Protein AF-A0A0M4CIV5-F1 (afdb_monomer)

Organism: NCBI:txid931089

Mean predicted aligned error: 2.68 Å

Foldseek 3Di:
DVVVLVVLCCVQVVLLLVLLQCLLVLLLVVVVVPPVSLVVNLVSLVSNVPSLVSSVVNLVVLVVVCVVPVVPCVPLVLSVVLSVLVVVLSCLSVVPQNVLSLLSCLCSVNDDPVSNVPDHRDDPDSVVSSVSSNVSSVVSVVSVVSSVVSVPD

pLDDT: mean 97.0, std 2.05, range [85.75, 98.69]

Sequence (153 aa):
MIALHVIAAILFLGPATVANSQFHVRAYDAHNGNTQAAGSAKTLFKISQSYGMLSLIVPLLGIAIMLLDWSFYKSEGQFHAAIALSVITWALLLFVIFPRQKKMMGALGLLESDEQAAKSYEIANWDKAKSQLSMFGGIWSLLWVIIAILMFI

Radius of gyration: 17.43 Å; Cα contacts (8 Å, |Δi|>4): 159; chains: 1; bounding box: 43×23×52 Å

Nearest PDB structures (foldseek):
  7n9z-assembly1_H  TM=6.557E-01  e=2.507E+00  Escherichia coli
  8w6f-assembly1_A  TM=4.477E-01  e=4.086E+00  artificial sequences
  8w6e-assembly1_A  TM=4.332E-01  e=5.217E+00  artificial sequences

Secondary structure (DSSP, 8-state):
-HHHHHHHIIIIIHHHHHHHHHHHHHHHHHHTT-HHHHHHHHHHHHHHHHHHHHTTHHHHHHHHHHHHTHHHHTT-HHHHHHHHHHHHHHHHIIIIIHHHHHHHHHHTT-S-HHHHHTS----S-HHHHHHHHHHHHHHHHHHHHHHHHHHH-

Solvent-accessible surface area (backbone atoms only — not comparable to full-atom values): 7955 Å² total; per-residue (Å²): 108,69,67,58,28,53,51,39,40,58,68,16,43,51,55,19,50,54,17,43,67,46,26,39,57,26,45,51,43,25,73,74,67,35,68,72,28,40,59,50,21,49,52,24,48,52,41,24,53,53,26,47,58,54,32,53,54,25,54,53,42,50,50,50,55,40,65,75,42,40,89,68,43,74,78,41,61,48,54,55,50,30,47,54,51,45,52,52,46,48,48,45,40,62,73,51,47,48,56,51,53,51,41,53,34,33,50,70,69,64,46,57,72,69,70,41,68,73,48,91,41,83,74,94,51,62,70,58,54,32,50,50,43,49,52,52,34,48,51,47,51,50,50,52,51,52,33,50,44,47,74,75,111

Structure (mmCIF, N/CA/C/O backbone):
data_AF-A0A0M4CIV5-F1
#
_entry.id   AF-A0A0M4CIV5-F1
#
loop_
_atom_site.group_PDB
_atom_site.id
_atom_site.type_symbol
_atom_site.label_atom_id
_atom_site.label_alt_id
_atom_site.label_comp_id
_atom_site.label_asym_id
_atom_site.label_entity_id
_atom_site.label_seq_id
_atom_site.pdbx_PDB_ins_code
_atom_site.Cartn_x
_atom_site.Cartn_y
_atom_site.Cartn_z
_atom_site.occupancy
_atom_site.B_iso_or_equiv
_atom_site.auth_seq_id
_atom_site.auth_comp_id
_atom_site.auth_asym_id
_atom_site.auth_atom_id
_atom_site.pdbx_PDB_model_num
ATOM 1 N N . MET A 1 1 ? 4.363 6.896 -22.773 1.00 85.75 1 MET A N 1
ATOM 2 C CA . MET A 1 1 ? 4.242 5.733 -21.863 1.00 85.75 1 MET A CA 1
ATOM 3 C C . MET A 1 1 ? 5.065 5.893 -20.589 1.00 85.75 1 MET A C 1
ATOM 5 O O . MET A 1 1 ? 4.472 5.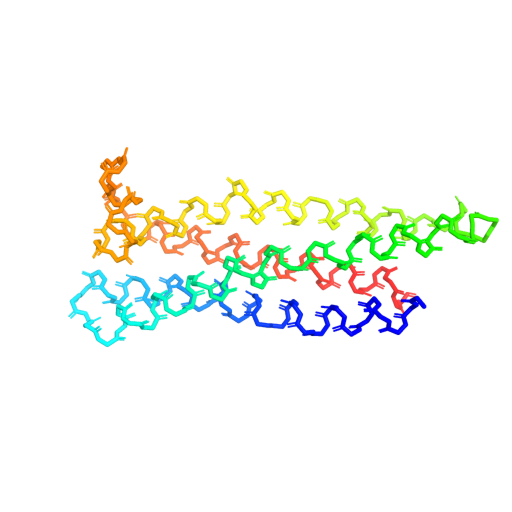811 -19.524 1.00 85.75 1 MET A O 1
ATOM 9 N N . ILE A 1 2 ? 6.365 6.214 -20.661 1.00 93.38 2 ILE A N 1
ATOM 10 C CA . ILE A 1 2 ? 7.217 6.424 -19.466 1.00 93.38 2 ILE A CA 1
ATOM 11 C C . ILE A 1 2 ? 6.662 7.506 -18.525 1.00 93.38 2 ILE A C 1
ATOM 13 O O . ILE A 1 2 ? 6.502 7.257 -17.336 1.00 93.38 2 ILE A O 1
ATOM 17 N N . ALA A 1 3 ? 6.276 8.677 -19.049 1.00 96.38 3 ALA A N 1
ATOM 18 C CA . ALA A 1 3 ? 5.692 9.738 -18.220 1.00 96.38 3 ALA A CA 1
ATOM 19 C C . ALA A 1 3 ? 4.429 9.274 -17.467 1.00 96.38 3 ALA A C 1
ATOM 21 O O . ALA A 1 3 ? 4.292 9.536 -16.278 1.00 96.38 3 ALA A O 1
ATOM 22 N N . LEU A 1 4 ? 3.540 8.524 -18.131 1.00 97.44 4 LEU A N 1
ATOM 23 C CA . LEU A 1 4 ? 2.342 7.960 -17.498 1.00 97.44 4 LEU A CA 1
ATOM 24 C C . LEU A 1 4 ? 2.700 6.959 -16.393 1.00 97.44 4 LEU A C 1
ATOM 26 O O . LEU A 1 4 ? 2.063 6.968 -15.345 1.00 97.44 4 LEU A O 1
ATOM 30 N N . HIS A 1 5 ? 3.725 6.129 -16.606 1.00 96.06 5 HIS A N 1
ATOM 31 C CA . HIS A 1 5 ? 4.213 5.178 -15.607 1.00 96.06 5 HIS A CA 1
ATOM 32 C C . HIS A 1 5 ? 4.713 5.893 -14.346 1.00 96.06 5 HIS A C 1
ATOM 34 O O . HIS A 1 5 ? 4.288 5.565 -13.239 1.00 96.06 5 HIS A O 1
ATOM 40 N N . VAL A 1 6 ? 5.545 6.923 -14.517 1.00 96.25 6 VAL A N 1
ATOM 41 C CA . VAL A 1 6 ? 6.083 7.719 -13.403 1.00 96.25 6 VAL A CA 1
ATOM 42 C C . VAL A 1 6 ? 4.973 8.484 -12.677 1.00 96.25 6 VAL A C 1
ATOM 44 O O . VAL A 1 6 ? 4.918 8.470 -11.449 1.00 96.25 6 VAL A O 1
ATOM 47 N N . ILE A 1 7 ? 4.045 9.103 -13.412 1.00 98.00 7 ILE A N 1
ATOM 48 C CA . ILE A 1 7 ? 2.894 9.803 -12.821 1.00 98.00 7 ILE A CA 1
ATOM 49 C C . ILE A 1 7 ? 2.033 8.831 -12.006 1.00 98.00 7 ILE A C 1
ATOM 51 O O . ILE A 1 7 ? 1.666 9.146 -10.875 1.00 98.00 7 ILE A O 1
ATOM 55 N N . ALA A 1 8 ? 1.747 7.638 -12.536 1.00 97.69 8 ALA A N 1
ATOM 56 C CA . ALA A 1 8 ? 1.009 6.609 -11.809 1.00 97.69 8 ALA A CA 1
ATOM 57 C C . ALA A 1 8 ? 1.737 6.196 -10.520 1.00 97.69 8 ALA A C 1
ATOM 59 O O . ALA A 1 8 ? 1.102 6.069 -9.474 1.00 97.69 8 ALA A O 1
ATOM 60 N N . ALA A 1 9 ? 3.064 6.045 -10.565 1.00 96.50 9 ALA A N 1
ATOM 61 C CA . ALA A 1 9 ? 3.858 5.714 -9.385 1.00 96.50 9 ALA A CA 1
ATOM 62 C C . ALA A 1 9 ? 3.736 6.797 -8.306 1.00 96.50 9 ALA A C 1
ATOM 64 O O . ALA A 1 9 ? 3.407 6.487 -7.163 1.00 96.50 9 ALA A O 1
ATOM 65 N N . ILE A 1 10 ? 3.901 8.069 -8.672 1.00 96.81 10 ILE A N 1
ATOM 66 C CA . ILE A 1 10 ? 3.796 9.197 -7.736 1.00 96.81 10 ILE A CA 1
ATOM 67 C C . ILE A 1 10 ? 2.393 9.278 -7.120 1.00 96.81 10 ILE A C 1
ATOM 69 O O . ILE A 1 10 ? 2.253 9.363 -5.898 1.00 96.81 10 ILE A O 1
ATOM 73 N N . LEU A 1 11 ? 1.350 9.234 -7.955 1.00 97.88 11 LEU A N 1
ATOM 74 C CA . LEU A 1 11 ? -0.026 9.449 -7.511 1.00 97.88 11 LEU A CA 1
ATOM 75 C C . LEU A 1 11 ? -0.588 8.275 -6.709 1.00 97.88 11 LEU A C 1
ATOM 77 O O . LEU A 1 11 ? -1.384 8.505 -5.799 1.00 97.88 11 LEU A O 1
ATOM 81 N N . PHE A 1 12 ? -0.201 7.035 -7.025 1.00 98.06 12 PHE A N 1
ATOM 82 C CA . PHE A 1 12 ? -0.791 5.852 -6.398 1.00 98.06 12 PHE A CA 1
ATOM 83 C C . PHE A 1 12 ? 0.056 5.272 -5.265 1.00 98.06 12 PHE A C 1
ATOM 85 O O . PHE A 1 12 ? -0.497 4.905 -4.227 1.00 98.06 12 PHE A O 1
ATOM 92 N N . LEU A 1 13 ? 1.386 5.248 -5.395 1.00 97.00 13 LEU A N 1
ATOM 93 C CA . LEU A 1 13 ? 2.249 4.676 -4.356 1.00 97.00 13 LEU A CA 1
ATOM 94 C C . LEU A 1 13 ? 2.436 5.604 -3.163 1.00 97.00 13 LEU A C 1
ATOM 96 O O . LEU A 1 13 ? 2.494 5.113 -2.037 1.00 97.00 13 LEU A O 1
ATOM 100 N N . GLY A 1 14 ? 2.489 6.923 -3.370 1.00 96.06 14 GLY A N 1
ATOM 101 C CA . GLY A 1 14 ? 2.657 7.890 -2.280 1.00 96.06 14 GLY A CA 1
ATOM 102 C C . GLY A 1 14 ? 1.560 7.761 -1.212 1.00 96.06 14 GLY A C 1
ATOM 103 O O . GLY A 1 14 ? 1.860 7.423 -0.061 1.00 96.06 14 GLY A O 1
ATOM 104 N N . PRO A 1 15 ? 0.275 7.940 -1.575 1.00 97.81 15 PRO A N 1
ATOM 105 C CA . PRO A 1 15 ? -0.833 7.792 -0.635 1.00 97.81 15 PRO A CA 1
ATOM 106 C C . PRO A 1 15 ? -0.953 6.377 -0.057 1.00 97.81 15 PRO A C 1
ATOM 108 O O . PRO A 1 15 ? -1.214 6.237 1.139 1.00 97.81 15 PRO A O 1
ATOM 111 N N . ALA A 1 16 ? -0.714 5.330 -0.859 1.00 97.81 16 ALA A N 1
ATOM 112 C CA . ALA A 1 16 ? -0.743 3.946 -0.382 1.00 97.81 16 ALA A CA 1
ATOM 113 C C . ALA A 1 16 ? 0.332 3.677 0.687 1.00 97.81 16 ALA A C 1
ATOM 115 O O . ALA A 1 16 ? 0.043 3.050 1.707 1.00 97.81 16 ALA A O 1
ATOM 116 N N . THR A 1 17 ? 1.544 4.212 0.502 1.00 97.69 17 THR A N 1
ATOM 117 C CA . THR A 1 17 ? 2.650 4.103 1.469 1.00 97.69 17 THR A CA 1
ATOM 118 C C . THR A 1 17 ? 2.300 4.753 2.796 1.00 97.69 17 THR A C 1
ATOM 120 O O . THR A 1 17 ? 2.439 4.124 3.849 1.00 97.69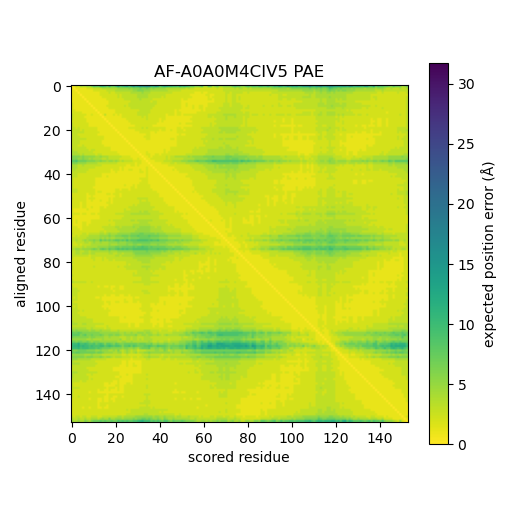 17 THR A O 1
ATOM 123 N N . VAL A 1 18 ? 1.794 5.988 2.762 1.00 98.06 18 VAL A N 1
ATOM 124 C CA . VAL A 1 18 ? 1.377 6.703 3.976 1.00 98.06 18 VAL A CA 1
ATOM 125 C C . VAL A 1 18 ? 0.245 5.954 4.679 1.00 98.06 18 VAL A C 1
ATOM 127 O O . VAL A 1 18 ? 0.315 5.722 5.888 1.00 98.06 18 VAL A O 1
ATOM 130 N N . ALA A 1 19 ? -0.771 5.525 3.929 1.00 98.44 19 ALA A N 1
ATOM 131 C CA . ALA A 1 19 ? -1.919 4.816 4.472 1.00 98.44 19 ALA A CA 1
ATOM 132 C C . ALA A 1 19 ? -1.526 3.500 5.159 1.00 98.44 19 ALA A C 1
ATOM 134 O O . ALA A 1 19 ? -1.879 3.288 6.322 1.00 98.44 19 ALA A O 1
ATOM 135 N N . ASN A 1 20 ? -0.736 2.655 4.491 1.00 97.06 20 ASN A N 1
ATOM 136 C CA . ASN A 1 20 ? -0.249 1.393 5.053 1.00 97.06 20 ASN A CA 1
ATOM 137 C C . ASN A 1 20 ? 0.612 1.600 6.305 1.00 97.06 20 ASN A C 1
ATOM 139 O O . ASN A 1 20 ? 0.477 0.858 7.283 1.00 97.06 20 ASN A O 1
ATOM 143 N N . SER A 1 21 ? 1.458 2.630 6.292 1.00 97.31 21 SER A N 1
ATOM 144 C CA . SER A 1 21 ? 2.389 2.921 7.385 1.00 97.31 21 SER A CA 1
ATOM 145 C C . SER A 1 21 ? 1.702 3.493 8.624 1.00 97.31 21 SER A C 1
ATOM 147 O O . SER A 1 21 ? 2.209 3.328 9.725 1.00 97.31 21 SER A O 1
ATOM 149 N N . GLN A 1 22 ? 0.550 4.151 8.477 1.00 98.38 22 GLN A N 1
ATOM 150 C CA . GLN A 1 22 ? -0.133 4.818 9.593 1.00 98.38 22 GLN A CA 1
ATOM 151 C C . GLN A 1 22 ? -1.368 4.061 10.094 1.00 98.38 22 GLN A C 1
ATOM 153 O O . GLN A 1 22 ? -1.746 4.203 11.259 1.00 98.38 22 GLN A O 1
ATOM 158 N N . PHE A 1 23 ? -1.997 3.240 9.246 1.00 98.69 23 PHE A N 1
ATOM 159 C CA . PHE A 1 23 ? -3.255 2.560 9.565 1.00 98.69 23 PHE A CA 1
ATOM 160 C C . PHE A 1 23 ? -3.192 1.780 10.885 1.00 98.69 23 PHE A C 1
ATOM 162 O O . PHE A 1 23 ? -4.070 1.925 11.733 1.00 98.69 23 PHE A O 1
ATOM 169 N N . HIS A 1 24 ? -2.150 0.966 11.071 1.00 98.19 24 HIS A N 1
ATOM 170 C CA . HIS A 1 24 ? -2.056 0.047 12.205 1.00 98.19 24 HIS A CA 1
ATOM 171 C C . HIS A 1 24 ? -1.961 0.775 13.551 1.00 98.19 24 HIS A C 1
ATOM 173 O O . HIS A 1 24 ? -2.497 0.284 14.540 1.00 98.19 24 HIS A O 1
ATOM 179 N N . VAL A 1 25 ? -1.336 1.958 13.582 1.00 98.38 25 VAL A N 1
ATOM 180 C CA . VAL A 1 25 ? -1.287 2.819 14.772 1.00 98.38 25 VAL A CA 1
ATOM 181 C C . VAL A 1 25 ? -2.686 3.336 15.093 1.00 98.38 25 VAL A C 1
ATOM 183 O O . VAL A 1 25 ? -3.176 3.129 16.196 1.00 98.38 25 VAL A O 1
ATOM 186 N N . ARG A 1 26 ? -3.382 3.912 14.104 1.00 98.69 26 ARG A N 1
ATOM 187 C CA . ARG A 1 26 ? -4.722 4.489 14.312 1.00 98.69 26 ARG A CA 1
ATOM 188 C C . ARG A 1 26 ? -5.769 3.441 14.673 1.00 98.69 26 ARG A C 1
ATOM 190 O O . ARG A 1 26 ? -6.617 3.695 15.519 1.00 98.69 26 ARG A O 1
ATOM 197 N N . ALA A 1 27 ? -5.701 2.260 14.067 1.00 98.56 27 ALA A N 1
ATOM 198 C CA . ALA A 1 27 ? -6.600 1.159 14.392 1.00 98.56 27 ALA A CA 1
ATOM 199 C C . ALA A 1 27 ? -6.342 0.604 15.805 1.00 98.56 27 ALA A C 1
ATOM 201 O O . ALA A 1 27 ? -7.288 0.261 16.508 1.00 98.56 27 ALA A O 1
ATOM 202 N N . TYR A 1 28 ? -5.081 0.552 16.244 1.00 98.56 28 TYR A N 1
ATOM 203 C CA . TYR A 1 28 ? -4.735 0.153 17.609 1.00 98.56 28 TYR A CA 1
ATOM 204 C C . TYR A 1 28 ? -5.192 1.188 18.648 1.00 98.56 28 TYR A C 1
ATOM 206 O O . TYR A 1 28 ? -5.773 0.828 19.666 1.00 98.56 28 TYR A O 1
ATOM 214 N N . ASP A 1 29 ? -5.003 2.478 18.375 1.00 98.44 29 ASP A N 1
ATOM 215 C CA . ASP A 1 29 ? -5.483 3.546 19.260 1.00 98.44 29 ASP A CA 1
ATOM 216 C C . ASP A 1 29 ? -7.016 3.543 19.362 1.00 98.44 29 ASP A C 1
ATOM 218 O O . ASP A 1 29 ? -7.568 3.728 20.447 1.00 98.44 29 ASP A O 1
ATOM 222 N N . ALA A 1 30 ? -7.710 3.281 18.248 1.00 98.31 30 ALA A N 1
ATOM 223 C CA . ALA A 1 30 ? -9.162 3.123 18.226 1.00 98.31 30 ALA A CA 1
ATOM 224 C C . ALA A 1 30 ? -9.628 1.951 19.098 1.00 98.31 30 ALA A C 1
ATOM 226 O O . ALA A 1 30 ? -10.595 2.092 19.844 1.00 98.31 30 ALA A O 1
ATOM 227 N N . HIS A 1 31 ? -8.916 0.820 19.048 1.00 97.88 31 HIS A N 1
ATOM 228 C CA . HIS A 1 31 ? -9.185 -0.321 19.923 1.00 97.88 31 HIS A CA 1
ATOM 229 C C . HIS A 1 31 ? -9.056 0.048 21.410 1.00 97.88 31 HIS A C 1
ATOM 231 O O . HIS A 1 31 ? -9.882 -0.371 22.215 1.00 97.88 31 HIS A O 1
ATOM 237 N N . ASN A 1 32 ? -8.092 0.904 21.758 1.00 97.94 32 ASN A N 1
ATOM 238 C CA . ASN A 1 32 ? -7.890 1.408 23.120 1.00 97.94 32 ASN A CA 1
ATOM 239 C C . ASN A 1 32 ? -8.843 2.558 23.515 1.00 97.94 32 ASN A C 1
ATOM 241 O O . ASN A 1 32 ? -8.586 3.268 24.485 1.00 97.94 32 ASN A O 1
ATOM 245 N N . GLY A 1 33 ? -9.936 2.764 22.774 1.00 96.00 33 GLY A N 1
ATOM 246 C CA . GLY A 1 33 ? -10.996 3.714 23.120 1.00 96.00 33 GLY A CA 1
ATOM 247 C C . GLY A 1 33 ? -10.850 5.117 22.521 1.00 96.00 33 GLY A C 1
ATOM 248 O O . GLY A 1 33 ? -11.683 5.979 22.800 1.00 96.00 33 GLY A O 1
ATOM 249 N N . ASN A 1 34 ? -9.845 5.378 21.675 1.00 96.69 34 ASN A N 1
ATOM 250 C CA . ASN A 1 34 ? -9.716 6.672 21.000 1.00 96.69 34 ASN A CA 1
ATOM 251 C C . ASN A 1 34 ? -10.667 6.773 19.791 1.00 96.69 34 ASN A C 1
ATOM 253 O O . ASN A 1 34 ? -10.365 6.326 18.681 1.00 96.69 34 ASN A O 1
ATOM 257 N N . THR A 1 35 ? -11.811 7.428 19.982 1.00 91.56 35 THR A N 1
ATOM 258 C CA . THR A 1 35 ? -12.843 7.589 18.943 1.00 91.56 35 THR A CA 1
ATOM 259 C C . THR A 1 35 ? -12.379 8.415 17.738 1.00 91.56 35 THR A C 1
ATOM 261 O O . THR A 1 35 ? -12.758 8.117 16.605 1.00 91.56 35 THR A O 1
ATOM 264 N N . GLN A 1 36 ? -11.502 9.406 17.928 1.00 95.00 36 GLN A N 1
ATOM 265 C CA . GLN A 1 36 ? -10.933 10.185 16.821 1.00 95.00 36 GLN A CA 1
ATOM 266 C C . GLN A 1 36 ? -10.012 9.321 15.941 1.00 95.00 36 GLN A C 1
ATOM 268 O O . GLN A 1 36 ? -9.976 9.464 14.710 1.00 95.00 36 GLN A O 1
ATOM 273 N N . ALA A 1 37 ? -9.290 8.382 16.556 1.00 97.56 37 ALA A N 1
ATOM 274 C CA . ALA A 1 37 ? -8.447 7.438 15.837 1.00 97.56 37 ALA A CA 1
ATOM 275 C C . ALA A 1 37 ? -9.268 6.457 14.984 1.00 97.56 37 ALA A C 1
ATOM 277 O O . ALA A 1 37 ? -8.810 6.086 13.904 1.00 97.56 37 ALA A O 1
ATOM 278 N N . ALA A 1 38 ? -10.501 6.120 15.385 1.00 97.25 38 ALA A N 1
ATOM 279 C CA . ALA A 1 38 ? -11.398 5.262 14.604 1.00 97.25 38 ALA A CA 1
ATOM 280 C C . ALA A 1 38 ? -11.742 5.875 13.233 1.00 97.25 38 ALA A C 1
ATOM 282 O O . ALA A 1 38 ? -11.607 5.216 12.199 1.00 97.25 38 ALA A O 1
ATOM 283 N N . GLY A 1 39 ? -12.100 7.165 13.202 1.00 96.94 39 GLY A N 1
ATOM 284 C CA . GLY A 1 39 ? -12.333 7.888 11.947 1.00 96.94 39 GLY A CA 1
ATOM 285 C C . GLY A 1 39 ? -11.081 7.942 11.066 1.00 96.94 39 GLY A C 1
ATOM 286 O O . GLY A 1 39 ? -11.144 7.680 9.864 1.00 96.94 39 GLY A O 1
ATOM 287 N N . SER A 1 40 ? -9.917 8.184 11.678 1.00 98.00 40 SER A N 1
ATOM 288 C CA . SER A 1 40 ? -8.628 8.181 10.971 1.00 98.00 40 SER A CA 1
ATOM 289 C C . SER A 1 40 ? -8.297 6.806 10.378 1.00 98.00 40 SER A C 1
ATOM 291 O O . SER A 1 40 ? -7.893 6.717 9.220 1.00 98.00 40 SER A O 1
ATOM 293 N N . ALA A 1 41 ? -8.510 5.724 11.135 1.00 98.44 41 ALA A N 1
ATOM 294 C CA . ALA A 1 41 ? -8.309 4.353 10.673 1.00 98.44 41 ALA A CA 1
ATOM 295 C C . ALA A 1 41 ? -9.218 4.023 9.481 1.00 98.44 41 ALA A C 1
ATOM 297 O O . ALA A 1 41 ? -8.743 3.445 8.503 1.00 98.44 41 ALA A O 1
ATOM 298 N N . LYS A 1 42 ? -10.487 4.462 9.507 1.00 98.12 42 LYS A N 1
ATOM 299 C CA . LYS A 1 42 ? -11.424 4.284 8.386 1.00 98.12 42 LYS A CA 1
ATOM 300 C C . LYS A 1 42 ? -10.956 4.994 7.117 1.00 98.12 42 LYS A C 1
ATOM 302 O O . LYS A 1 42 ? -10.963 4.386 6.047 1.00 98.12 42 LYS A O 1
ATOM 307 N N . THR A 1 43 ? -10.497 6.238 7.223 1.00 98.38 43 THR A N 1
ATOM 308 C CA . THR A 1 43 ? -9.955 6.982 6.074 1.00 98.38 43 THR A CA 1
ATOM 309 C C . THR A 1 43 ? -8.692 6.324 5.520 1.00 98.38 43 THR A C 1
ATOM 311 O O . THR A 1 43 ? -8.607 6.076 4.319 1.00 98.38 43 THR A O 1
ATOM 314 N N . LEU A 1 44 ? -7.734 5.972 6.384 1.00 98.69 44 LEU A N 1
ATOM 315 C CA . LEU A 1 44 ? -6.489 5.317 5.969 1.00 98.69 44 LEU A CA 1
ATOM 316 C C . LEU A 1 44 ? -6.755 3.947 5.336 1.00 98.69 44 LEU A C 1
ATOM 318 O O . LEU A 1 44 ? -6.133 3.618 4.333 1.00 98.69 44 LEU A O 1
ATOM 322 N N . PHE A 1 45 ? -7.712 3.176 5.855 1.00 98.56 45 PHE A N 1
ATOM 323 C CA . PHE A 1 45 ? -8.142 1.919 5.244 1.00 98.56 45 PHE A CA 1
ATOM 324 C C . PHE A 1 45 ? -8.658 2.125 3.817 1.00 98.56 45 PHE A C 1
ATOM 326 O O . PHE A 1 45 ? -8.219 1.433 2.901 1.00 98.56 45 PHE A O 1
ATOM 333 N N . LYS A 1 46 ? -9.543 3.108 3.602 1.00 98.12 46 LYS A N 1
ATOM 334 C CA . LYS A 1 46 ? -10.094 3.400 2.268 1.00 98.12 46 LYS A CA 1
ATOM 335 C C . LYS A 1 46 ? -9.020 3.868 1.286 1.00 98.12 46 LYS A C 1
ATOM 337 O O . LYS A 1 46 ? -9.030 3.428 0.136 1.00 98.12 46 LYS A O 1
ATOM 342 N N . ILE A 1 47 ? -8.082 4.709 1.732 1.00 98.56 47 ILE A N 1
ATOM 343 C CA . ILE A 1 47 ? -6.941 5.146 0.913 1.00 98.56 47 ILE A CA 1
ATOM 344 C C . ILE A 1 47 ? -6.046 3.951 0.582 1.00 98.56 47 ILE A C 1
ATOM 346 O O . ILE A 1 47 ? -5.752 3.738 -0.589 1.00 98.56 47 ILE A O 1
ATOM 350 N N . SER A 1 48 ? -5.675 3.142 1.579 1.00 97.88 48 SER A N 1
ATOM 351 C CA . SER A 1 48 ? -4.868 1.927 1.407 1.00 97.88 48 SER A CA 1
ATOM 352 C C . SER A 1 48 ? -5.467 0.998 0.350 1.00 97.88 48 SER A C 1
ATOM 354 O O . SER A 1 48 ? -4.781 0.630 -0.599 1.00 97.88 48 SER A O 1
ATOM 356 N N . GLN A 1 49 ? -6.763 0.689 0.458 1.00 97.56 49 GLN A N 1
ATOM 357 C CA . GLN A 1 49 ? -7.465 -0.170 -0.497 1.00 97.56 49 GLN A CA 1
ATOM 358 C C . GLN A 1 49 ? -7.512 0.459 -1.892 1.00 97.56 49 GLN A C 1
ATOM 360 O O . GLN A 1 49 ? -7.071 -0.147 -2.862 1.00 97.56 49 GLN A O 1
ATOM 365 N N . SER A 1 50 ? -7.998 1.696 -2.006 1.00 97.88 50 SER A N 1
ATOM 366 C CA . SER A 1 50 ? -8.238 2.320 -3.313 1.00 97.88 50 SER A CA 1
ATOM 367 C C . SER A 1 50 ? -6.932 2.622 -4.046 1.00 97.88 50 SER A C 1
ATOM 369 O O . SER A 1 50 ? -6.736 2.182 -5.176 1.00 97.88 50 SER A O 1
ATOM 371 N N . TYR A 1 51 ? -6.003 3.325 -3.393 1.00 98.12 51 TYR A N 1
ATOM 372 C CA . TYR A 1 51 ? -4.715 3.683 -3.990 1.00 98.12 51 TYR A CA 1
ATOM 373 C C . TYR A 1 51 ? -3.797 2.467 -4.125 1.00 98.12 51 TYR A C 1
ATOM 375 O O . TYR A 1 51 ? -3.067 2.356 -5.106 1.00 98.12 51 TYR A O 1
ATOM 383 N N . GLY A 1 52 ? -3.876 1.513 -3.196 1.00 97.25 52 GLY A N 1
ATOM 384 C CA . GLY A 1 52 ? -3.167 0.245 -3.310 1.00 97.25 52 GLY A CA 1
ATOM 385 C C . GLY A 1 52 ? -3.641 -0.597 -4.498 1.00 97.25 52 GLY A C 1
ATOM 386 O O . GLY A 1 52 ? -2.809 -1.135 -5.226 1.00 97.25 52 GLY A O 1
ATOM 387 N N . MET A 1 53 ? -4.946 -0.644 -4.780 1.00 98.12 53 MET A N 1
ATOM 388 C CA . MET A 1 53 ? -5.464 -1.273 -6.001 1.00 98.12 53 MET A CA 1
ATOM 389 C C . MET A 1 53 ? -5.034 -0.519 -7.262 1.00 98.12 53 MET A C 1
ATOM 391 O O . MET A 1 53 ? -4.524 -1.136 -8.196 1.00 98.12 53 MET A O 1
ATOM 395 N N . LEU A 1 54 ? -5.169 0.811 -7.278 1.00 98.12 54 LEU A N 1
ATOM 396 C CA . LEU A 1 54 ? -4.756 1.647 -8.411 1.00 98.12 54 LEU A CA 1
ATOM 397 C C . LEU A 1 54 ? -3.246 1.581 -8.678 1.00 98.12 54 LEU A C 1
ATOM 399 O O . LEU A 1 54 ? -2.823 1.740 -9.822 1.00 98.12 54 LEU A O 1
ATOM 403 N N . SER A 1 55 ? -2.429 1.266 -7.668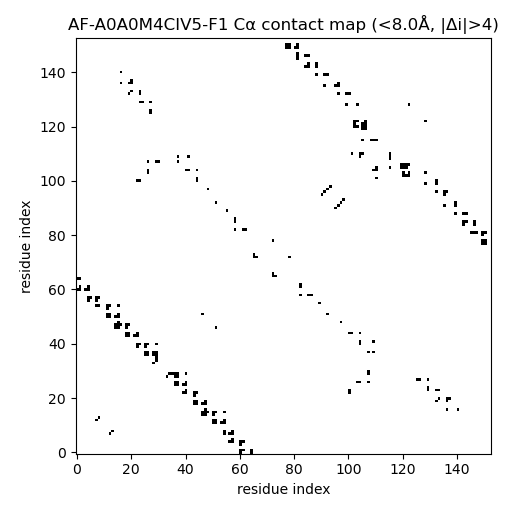 1.00 96.94 55 SER A N 1
ATOM 404 C CA . SER A 1 55 ? -0.984 1.088 -7.844 1.00 96.94 55 SER A CA 1
ATOM 405 C C . SER A 1 55 ? -0.614 -0.019 -8.834 1.00 96.94 55 SER A C 1
ATOM 407 O O . SER A 1 55 ? 0.476 0.030 -9.398 1.00 96.94 55 SER A O 1
ATOM 409 N N . LEU A 1 56 ? -1.528 -0.956 -9.133 1.00 97.06 56 LEU A N 1
ATOM 410 C CA . LEU A 1 56 ? -1.349 -1.969 -10.179 1.00 97.06 56 LEU A CA 1
ATOM 411 C C . LEU A 1 56 ? -1.078 -1.351 -11.562 1.00 97.06 56 LEU A C 1
ATOM 413 O O . LEU A 1 56 ? -0.413 -1.961 -12.397 1.00 97.06 56 LEU A O 1
ATOM 417 N N . ILE A 1 57 ? -1.538 -0.121 -11.802 1.00 97.50 57 ILE A N 1
ATOM 418 C CA . ILE A 1 57 ? -1.277 0.609 -13.048 1.00 97.50 57 ILE A CA 1
ATOM 419 C C . ILE A 1 57 ? 0.233 0.751 -13.295 1.00 97.50 57 ILE A C 1
ATOM 421 O O . ILE A 1 57 ? 0.672 0.700 -14.442 1.00 97.50 57 ILE A O 1
ATOM 425 N N . VAL A 1 58 ? 1.043 0.870 -12.240 1.00 96.69 58 VAL A N 1
ATOM 426 C CA . VAL A 1 58 ? 2.499 1.041 -12.338 1.00 96.69 58 VAL A CA 1
ATOM 427 C C . VAL A 1 58 ? 3.161 -0.164 -13.022 1.00 96.69 58 VAL A C 1
ATOM 429 O O . VAL A 1 58 ? 3.704 0.024 -14.116 1.00 96.69 58 VAL A O 1
ATOM 432 N N . PRO A 1 59 ? 3.098 -1.402 -12.489 1.00 95.62 59 PRO A N 1
ATOM 433 C CA . PRO A 1 59 ? 3.693 -2.553 -13.161 1.00 95.62 59 PRO A CA 1
ATOM 434 C C . PRO A 1 59 ? 3.043 -2.863 -14.510 1.00 95.62 59 PRO A C 1
ATOM 436 O O . PRO A 1 59 ? 3.754 -3.283 -15.417 1.00 95.62 59 PRO A O 1
ATOM 439 N N . LEU A 1 60 ? 1.742 -2.606 -14.697 1.00 97.50 60 LEU A N 1
ATOM 440 C CA . LEU A 1 60 ? 1.099 -2.794 -16.004 1.00 97.50 60 LEU A CA 1
ATOM 441 C C . LEU A 1 60 ? 1.691 -1.868 -17.073 1.00 97.50 60 LEU A C 1
ATOM 443 O O . LEU A 1 60 ? 2.001 -2.318 -18.175 1.00 97.50 60 LEU A O 1
ATOM 447 N N . LEU A 1 61 ? 1.904 -0.590 -16.747 1.00 97.62 61 LEU A N 1
ATOM 448 C CA . LEU A 1 61 ? 2.579 0.343 -17.647 1.00 97.62 61 LEU A CA 1
ATOM 449 C C . LEU A 1 61 ? 4.050 -0.035 -17.858 1.00 97.62 61 LEU A C 1
ATOM 451 O O . LEU A 1 61 ? 4.542 0.107 -18.973 1.00 97.62 61 LEU A O 1
ATOM 455 N N . GLY A 1 62 ? 4.734 -0.545 -16.828 1.00 96.06 62 GLY A N 1
ATOM 456 C CA . GLY A 1 62 ? 6.111 -1.038 -16.940 1.00 96.06 62 GLY A CA 1
ATOM 457 C C . GLY A 1 62 ? 6.230 -2.216 -17.911 1.00 96.06 62 GLY A C 1
ATOM 458 O O . GLY A 1 62 ? 7.056 -2.188 -18.820 1.00 96.06 62 GLY A O 1
ATOM 459 N N . ILE A 1 63 ? 5.338 -3.204 -17.792 1.00 97.06 63 ILE A N 1
ATOM 460 C CA . ILE A 1 63 ? 5.234 -4.332 -18.728 1.00 97.06 63 ILE A CA 1
ATOM 461 C C . ILE A 1 63 ? 4.924 -3.827 -20.140 1.00 97.06 63 ILE A C 1
ATOM 463 O O . ILE A 1 63 ? 5.564 -4.255 -21.094 1.00 97.06 63 ILE A O 1
ATOM 467 N N . ALA A 1 64 ? 3.979 -2.894 -20.288 1.00 97.56 64 ALA A N 1
ATOM 468 C CA . ALA A 1 64 ? 3.644 -2.336 -21.595 1.00 97.56 64 ALA A CA 1
ATOM 469 C C . ALA A 1 64 ? 4.849 -1.638 -22.250 1.00 97.56 64 ALA A C 1
ATOM 471 O O . ALA A 1 64 ? 5.105 -1.861 -23.428 1.00 97.56 64 ALA A O 1
ATOM 472 N N . ILE A 1 65 ? 5.614 -0.837 -21.497 1.00 96.00 65 ILE A N 1
ATOM 473 C CA . ILE A 1 65 ? 6.850 -0.204 -21.987 1.00 96.00 65 ILE A CA 1
ATOM 474 C C . ILE A 1 65 ? 7.852 -1.271 -22.444 1.00 96.00 65 ILE A C 1
ATOM 476 O O . ILE A 1 65 ? 8.372 -1.174 -23.553 1.00 96.00 65 ILE A O 1
ATOM 480 N N . MET A 1 66 ? 8.064 -2.308 -21.629 1.00 96.06 66 MET A N 1
ATOM 481 C CA . MET A 1 66 ? 8.989 -3.400 -21.935 1.00 96.06 66 MET A CA 1
ATOM 482 C C . MET A 1 66 ? 8.616 -4.145 -23.223 1.00 96.06 66 MET A C 1
ATOM 484 O O . MET A 1 66 ? 9.483 -4.442 -24.038 1.00 96.06 66 MET A O 1
ATOM 488 N N . LEU A 1 67 ? 7.330 -4.447 -23.419 1.00 96.62 67 LEU A N 1
ATOM 489 C CA . LEU A 1 67 ? 6.853 -5.178 -24.596 1.00 96.62 67 LEU A CA 1
ATOM 490 C C . LEU A 1 67 ? 6.885 -4.331 -25.875 1.00 96.62 67 LEU A C 1
ATOM 492 O O . LEU A 1 67 ? 7.102 -4.876 -26.955 1.00 96.62 67 LEU A O 1
ATOM 496 N N . LEU A 1 68 ? 6.679 -3.015 -25.763 1.00 96.44 68 LEU A N 1
ATOM 497 C CA . LEU A 1 68 ? 6.714 -2.098 -26.905 1.00 96.44 68 LEU A CA 1
ATOM 498 C C . LEU A 1 68 ? 8.130 -1.889 -27.465 1.00 96.44 68 LEU A C 1
ATOM 500 O O . LEU A 1 68 ? 8.258 -1.618 -28.655 1.00 96.44 68 LEU A O 1
ATOM 504 N N . ASP A 1 69 ? 9.173 -2.046 -26.645 1.00 95.50 69 ASP A N 1
ATOM 505 C CA . ASP A 1 69 ? 10.579 -2.032 -27.080 1.00 95.50 69 ASP A CA 1
ATOM 506 C C . ASP A 1 69 ? 11.320 -3.286 -26.598 1.00 95.50 69 ASP A C 1
ATOM 508 O O . ASP A 1 69 ? 12.337 -3.255 -25.897 1.00 95.50 69 ASP A O 1
ATOM 512 N N . TRP A 1 70 ? 10.771 -4.443 -26.966 1.00 96.06 70 TRP A N 1
ATOM 513 C CA . TRP A 1 70 ? 11.326 -5.728 -26.555 1.00 96.06 70 TRP A CA 1
ATOM 514 C C . TRP A 1 70 ? 12.773 -5.932 -27.026 1.00 96.06 70 TRP A C 1
ATOM 516 O O . TRP A 1 70 ? 13.564 -6.574 -26.336 1.00 96.06 70 TRP A O 1
ATOM 526 N N . SER A 1 71 ? 13.142 -5.376 -28.185 1.00 95.69 71 SER A N 1
ATOM 527 C CA . SER A 1 71 ? 14.510 -5.427 -28.715 1.00 95.69 71 SER A CA 1
ATOM 528 C C . SER A 1 71 ? 15.545 -4.928 -27.718 1.00 95.69 71 SER A C 1
ATOM 530 O O . SER A 1 71 ? 16.590 -5.564 -27.579 1.00 95.69 71 SER A O 1
ATOM 532 N N . PHE A 1 72 ? 15.236 -3.821 -27.042 1.00 93.75 72 PHE A N 1
ATOM 533 C CA . PHE A 1 72 ? 16.091 -3.216 -26.037 1.00 93.75 72 PHE A CA 1
ATOM 534 C C . PHE A 1 72 ? 15.970 -3.952 -24.701 1.00 93.75 72 PHE A C 1
ATOM 536 O O . PHE A 1 72 ? 16.962 -4.423 -24.150 1.00 93.75 72 PHE A O 1
ATOM 543 N N . TYR A 1 73 ? 14.747 -4.120 -24.195 1.00 95.75 73 TYR A N 1
ATOM 544 C CA . TYR A 1 73 ? 14.559 -4.561 -22.815 1.00 95.75 73 TYR A CA 1
ATOM 545 C C . TYR A 1 73 ? 14.811 -6.051 -22.573 1.00 95.75 73 TYR A C 1
ATOM 547 O O . TYR A 1 73 ? 15.047 -6.426 -21.428 1.00 95.75 73 TYR A O 1
ATOM 555 N N . LYS A 1 74 ? 14.809 -6.913 -23.601 1.00 95.69 74 LYS A N 1
ATOM 556 C CA . LYS A 1 74 ? 14.960 -8.372 -23.421 1.00 95.69 74 LYS A CA 1
ATOM 557 C C . LYS A 1 74 ? 16.252 -8.798 -22.712 1.00 95.69 74 LYS A C 1
ATOM 559 O O . LYS A 1 74 ? 16.268 -9.840 -22.066 1.00 95.69 74 LYS A O 1
ATOM 564 N N . SER A 1 75 ? 17.336 -8.036 -22.865 1.00 95.19 75 SER A N 1
ATOM 565 C CA . SER A 1 75 ? 18.639 -8.314 -22.240 1.00 95.19 75 SER A CA 1
ATOM 566 C C . SER A 1 75 ? 18.828 -7.597 -20.905 1.00 95.19 75 SER A C 1
ATOM 568 O O . SER A 1 75 ? 19.776 -7.888 -20.180 1.00 95.19 75 SER A O 1
ATOM 570 N N . GLU A 1 76 ? 17.911 -6.701 -20.550 1.00 96.00 76 GLU A N 1
ATOM 571 C CA . GLU A 1 76 ? 18.002 -5.871 -19.358 1.00 96.00 76 GLU A CA 1
ATOM 572 C C . GLU A 1 76 ? 17.360 -6.582 -18.159 1.00 96.00 76 GLU A C 1
ATOM 574 O O . GLU A 1 76 ? 16.183 -6.400 -17.823 1.00 96.00 76 GLU A O 1
ATOM 579 N N . GLY A 1 77 ? 18.144 -7.440 -17.502 1.00 96.06 77 GLY A N 1
ATOM 580 C CA . GLY A 1 77 ? 17.679 -8.265 -16.381 1.00 96.06 77 GLY A CA 1
ATOM 581 C C . GLY A 1 77 ? 17.118 -7.462 -15.199 1.00 96.06 77 GLY A C 1
ATOM 582 O O . GLY A 1 77 ? 16.205 -7.929 -14.517 1.00 96.06 77 GLY A O 1
ATOM 583 N N . GLN A 1 78 ? 17.597 -6.233 -14.989 1.00 96.81 78 GLN A N 1
ATOM 584 C CA . GLN A 1 78 ? 17.130 -5.352 -13.914 1.00 96.81 78 GLN A CA 1
ATOM 585 C C . GLN A 1 78 ? 15.638 -5.002 -14.021 1.00 96.81 78 GLN A C 1
ATOM 587 O O . GLN A 1 78 ? 14.919 -5.079 -13.024 1.00 96.81 78 GLN A O 1
ATOM 592 N N . PHE A 1 79 ? 15.125 -4.726 -15.227 1.00 96.81 79 PHE A N 1
ATOM 593 C CA . PHE A 1 79 ? 13.706 -4.403 -15.415 1.00 96.81 79 PHE A CA 1
ATOM 594 C C . PHE A 1 79 ? 12.815 -5.638 -15.257 1.00 96.81 79 PHE A C 1
ATOM 596 O O . PHE A 1 79 ? 11.717 -5.543 -14.708 1.00 96.81 79 PHE A O 1
ATOM 603 N N . HIS A 1 80 ? 13.306 -6.817 -15.648 1.00 97.25 80 HIS A N 1
ATOM 604 C CA . HIS A 1 80 ? 12.621 -8.083 -15.383 1.00 97.25 80 HIS A CA 1
ATOM 605 C C . HIS A 1 80 ? 12.508 -8.348 -13.877 1.00 97.25 80 HIS A C 1
ATOM 607 O O . HIS A 1 80 ? 11.431 -8.694 -13.386 1.00 97.25 80 HIS A O 1
ATOM 613 N N . ALA A 1 81 ? 13.596 -8.129 -13.130 1.00 98.06 81 ALA A N 1
ATOM 614 C CA . ALA A 1 81 ? 13.596 -8.226 -11.674 1.00 98.06 81 ALA A CA 1
ATOM 615 C C . ALA A 1 81 ? 12.636 -7.205 -11.039 1.00 98.06 81 ALA A C 1
ATOM 617 O O . ALA A 1 81 ? 11.857 -7.569 -10.159 1.00 98.06 81 ALA A O 1
ATOM 618 N N . ALA A 1 82 ? 12.618 -5.959 -11.525 1.00 97.88 82 ALA A N 1
ATOM 619 C CA . ALA A 1 82 ? 11.705 -4.918 -11.056 1.00 97.88 82 ALA A CA 1
ATOM 620 C C . ALA A 1 82 ? 10.226 -5.293 -11.275 1.00 97.88 82 ALA A C 1
ATOM 622 O O . ALA A 1 82 ? 9.400 -5.121 -10.374 1.00 97.88 82 ALA A O 1
ATOM 623 N N . ILE A 1 83 ? 9.880 -5.865 -12.434 1.00 97.25 83 ILE A N 1
ATOM 624 C CA . ILE A 1 83 ? 8.524 -6.361 -12.720 1.00 97.25 83 ILE A CA 1
ATOM 625 C C . ILE A 1 83 ? 8.167 -7.527 -11.791 1.00 97.25 83 ILE A C 1
ATOM 627 O O . ILE A 1 83 ? 7.099 -7.511 -11.176 1.00 97.25 83 ILE A O 1
ATOM 631 N N . ALA A 1 84 ? 9.058 -8.510 -11.633 1.00 98.06 84 ALA A N 1
ATOM 632 C CA . ALA A 1 84 ? 8.826 -9.655 -10.752 1.00 98.06 84 ALA A CA 1
ATOM 633 C C . ALA A 1 84 ? 8.611 -9.219 -9.291 1.00 98.06 84 ALA A C 1
ATOM 635 O O . ALA A 1 84 ? 7.645 -9.637 -8.647 1.00 98.06 84 ALA A O 1
ATOM 636 N N . LEU A 1 85 ? 9.452 -8.312 -8.783 1.00 98.50 85 LEU A N 1
ATOM 637 C CA . LEU A 1 85 ? 9.292 -7.728 -7.452 1.00 98.50 85 LEU A CA 1
ATOM 638 C C . LEU A 1 85 ? 7.997 -6.922 -7.328 1.00 98.50 85 LEU A C 1
ATOM 640 O O . LEU A 1 85 ? 7.360 -6.968 -6.277 1.00 98.50 85 LEU A O 1
ATOM 644 N N . SER A 1 86 ? 7.562 -6.230 -8.382 1.00 97.88 86 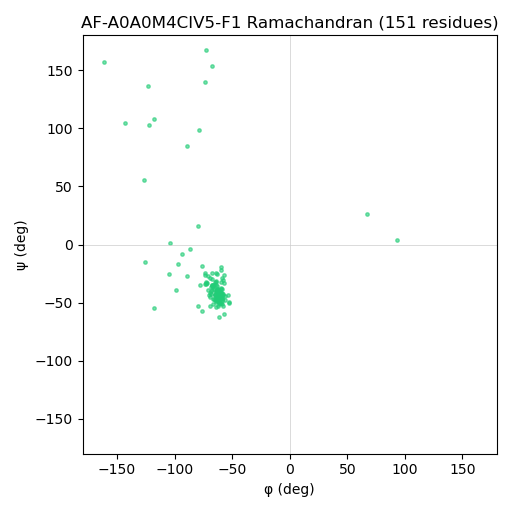SER A N 1
ATOM 645 C CA . SER A 1 86 ? 6.288 -5.501 -8.371 1.00 97.88 86 SER A CA 1
ATOM 646 C C . SER A 1 86 ? 5.098 -6.449 -8.206 1.00 97.88 86 SER A C 1
ATOM 648 O O . SER A 1 86 ? 4.197 -6.173 -7.414 1.00 97.88 86 SER A O 1
ATOM 650 N N . VAL A 1 87 ? 5.116 -7.605 -8.880 1.00 97.50 87 VAL A N 1
ATOM 651 C CA . VAL A 1 87 ? 4.095 -8.654 -8.708 1.00 97.50 87 VAL A CA 1
ATOM 652 C C . VAL A 1 87 ? 4.100 -9.193 -7.276 1.00 97.50 87 VAL A C 1
ATOM 654 O O . VAL A 1 87 ? 3.041 -9.295 -6.659 1.00 97.50 87 VAL A O 1
ATOM 657 N N . ILE A 1 88 ? 5.279 -9.477 -6.710 1.00 98.44 88 ILE A N 1
A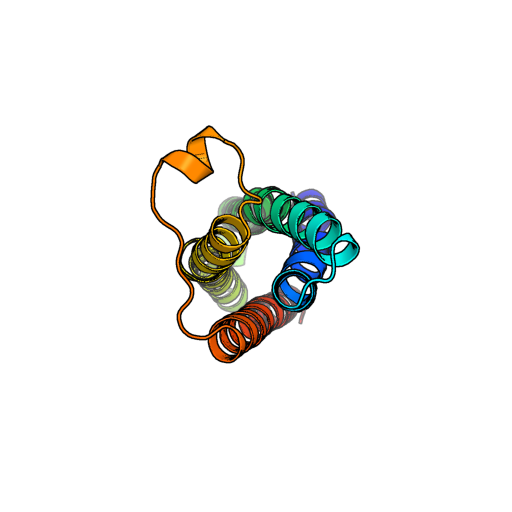TOM 658 C CA . ILE A 1 88 ? 5.418 -9.932 -5.315 1.00 98.44 88 ILE A CA 1
ATOM 659 C C . ILE A 1 88 ? 4.881 -8.879 -4.341 1.00 98.44 88 ILE A C 1
ATOM 661 O O . ILE A 1 88 ? 4.141 -9.200 -3.413 1.00 98.44 88 ILE A O 1
ATOM 665 N N . THR A 1 89 ? 5.214 -7.612 -4.571 1.00 98.12 89 THR A N 1
ATOM 666 C CA . THR A 1 89 ? 4.769 -6.482 -3.750 1.00 98.12 89 THR A CA 1
ATOM 667 C C . THR A 1 89 ? 3.251 -6.340 -3.785 1.00 98.12 89 THR A C 1
ATOM 669 O O . THR A 1 89 ? 2.615 -6.114 -2.753 1.00 98.12 89 THR A O 1
ATOM 672 N N . TRP A 1 90 ? 2.645 -6.535 -4.956 1.00 97.19 90 TRP A N 1
ATOM 673 C CA . TRP A 1 90 ? 1.196 -6.496 -5.104 1.00 97.19 90 TRP A CA 1
ATOM 674 C C . TRP A 1 90 ? 0.510 -7.708 -4.457 1.00 97.19 90 TRP A C 1
ATOM 676 O O . TRP A 1 90 ? -0.493 -7.552 -3.762 1.00 97.19 90 TRP A O 1
ATOM 686 N N . ALA A 1 91 ? 1.094 -8.902 -4.575 1.00 98.25 91 ALA A N 1
ATOM 687 C CA . ALA A 1 91 ? 0.620 -10.093 -3.873 1.00 98.25 91 ALA A CA 1
ATOM 688 C C . ALA A 1 91 ? 0.689 -9.923 -2.343 1.00 98.25 91 ALA A C 1
ATOM 690 O O . ALA A 1 91 ? -0.265 -10.252 -1.635 1.00 98.25 91 ALA A O 1
ATOM 691 N N . LEU A 1 92 ? 1.778 -9.349 -1.822 1.00 98.62 92 LEU A N 1
ATOM 692 C CA . LEU A 1 92 ? 1.913 -9.002 -0.406 1.00 98.62 92 LEU A CA 1
ATOM 693 C C . LEU A 1 92 ? 0.798 -8.041 0.033 1.00 98.62 92 LEU A C 1
ATOM 695 O O . LEU A 1 92 ? 0.179 -8.231 1.081 1.00 98.62 92 LEU A O 1
ATOM 699 N N . LEU A 1 93 ? 0.491 -7.035 -0.782 1.00 98.25 93 LEU A N 1
ATOM 700 C CA . LEU A 1 93 ? -0.578 -6.091 -0.487 1.00 98.25 93 LEU A CA 1
ATOM 701 C C . LEU A 1 93 ? -1.950 -6.785 -0.410 1.00 98.25 93 LEU A C 1
ATOM 703 O O . LEU A 1 93 ? -2.631 -6.685 0.614 1.00 98.25 93 LEU A O 1
ATOM 707 N N . LEU A 1 94 ? -2.319 -7.544 -1.445 1.00 98.25 94 LEU A N 1
ATOM 708 C CA . LEU A 1 94 ? -3.634 -8.178 -1.566 1.00 98.25 94 LEU A CA 1
ATOM 709 C C . LEU A 1 94 ? -3.882 -9.314 -0.582 1.00 98.25 94 LEU A C 1
ATOM 711 O O . LEU A 1 94 ? -4.968 -9.420 -0.016 1.00 98.25 94 LEU A O 1
ATOM 715 N N . PHE A 1 95 ? -2.901 -10.198 -0.416 1.00 98.56 95 PHE A N 1
ATOM 716 C CA . PHE A 1 95 ? -3.098 -11.4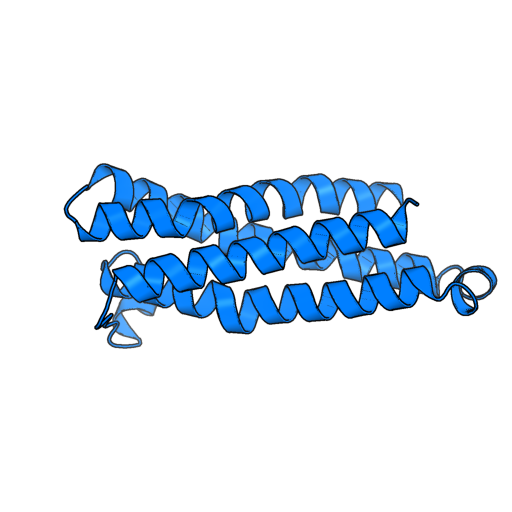50 0.311 1.00 98.56 95 PHE A CA 1
ATOM 717 C C . PHE A 1 95 ? -2.640 -11.359 1.766 1.00 98.56 95 PHE A C 1
ATOM 719 O O . PHE A 1 95 ? -3.030 -12.188 2.589 1.00 98.56 95 PHE A O 1
ATOM 726 N N . VAL A 1 96 ? -1.841 -10.346 2.121 1.00 98.56 96 VAL A N 1
ATOM 727 C CA . VAL A 1 96 ? -1.278 -10.219 3.471 1.00 98.56 96 VAL A CA 1
ATOM 728 C C . VAL A 1 96 ? -1.752 -8.950 4.168 1.00 98.56 96 VAL A C 1
ATOM 730 O O . VAL A 1 96 ? -2.297 -9.055 5.272 1.00 98.56 96 VAL A O 1
ATOM 733 N N . ILE A 1 97 ? -1.575 -7.777 3.556 1.00 98.69 97 ILE A N 1
ATOM 734 C CA . ILE A 1 97 ? -1.858 -6.483 4.197 1.00 98.69 97 ILE A CA 1
ATOM 735 C C . ILE A 1 97 ? -3.364 -6.209 4.239 1.00 98.69 97 ILE A C 1
ATOM 737 O O . ILE A 1 97 ? -3.927 -6.059 5.326 1.00 98.69 97 ILE A O 1
ATOM 741 N N . PHE A 1 98 ? -4.041 -6.209 3.090 1.00 98.50 98 PHE A N 1
ATOM 742 C CA . PHE A 1 98 ? -5.472 -5.905 2.993 1.00 98.50 98 PHE A CA 1
ATOM 743 C C . PHE A 1 98 ? -6.361 -6.792 3.875 1.00 98.50 98 PHE A C 1
ATOM 745 O O . PHE A 1 98 ? -7.209 -6.241 4.584 1.00 98.50 98 PHE A O 1
ATOM 752 N N . PRO A 1 99 ? -6.169 -8.124 3.944 1.00 98.00 99 PRO A N 1
ATOM 753 C CA . PRO A 1 99 ? -7.004 -8.971 4.787 1.00 98.00 99 PRO A CA 1
ATOM 754 C C . PRO A 1 99 ? -6.806 -8.674 6.276 1.00 98.00 99 PRO A C 1
ATOM 756 O O . PRO A 1 99 ? -7.767 -8.710 7.042 1.00 98.00 99 PRO A O 1
ATOM 759 N N . ARG A 1 100 ? -5.579 -8.330 6.695 1.00 98.38 100 ARG A N 1
ATOM 760 C CA . ARG A 1 100 ? -5.274 -7.943 8.083 1.00 98.38 100 ARG A CA 1
ATOM 761 C C . ARG A 1 100 ? -5.871 -6.587 8.440 1.00 98.38 100 ARG A C 1
ATOM 763 O O . ARG A 1 100 ? -6.475 -6.466 9.503 1.00 98.38 100 ARG A O 1
ATOM 770 N N . GLN A 1 101 ? -5.772 -5.601 7.547 1.00 98.56 101 GLN A N 1
ATOM 771 C CA . GLN A 1 101 ? -6.421 -4.302 7.735 1.00 98.56 101 GLN A CA 1
ATOM 772 C C . GLN A 1 101 ? -7.944 -4.456 7.827 1.00 98.56 101 GLN A C 1
ATOM 774 O O . GLN A 1 101 ? -8.553 -3.965 8.775 1.00 98.56 101 GLN A O 1
ATOM 779 N N . LYS A 1 102 ? -8.552 -5.223 6.909 1.00 98.12 102 LYS A N 1
ATOM 780 C CA . LYS A 1 102 ? -9.992 -5.522 6.925 1.00 98.12 102 LYS A CA 1
ATOM 781 C C . LYS A 1 102 ? -10.405 -6.238 8.210 1.00 98.12 102 LYS A C 1
ATOM 783 O O . LYS A 1 102 ? -11.451 -5.931 8.767 1.00 98.12 102 LYS A O 1
ATOM 788 N N . LYS A 1 103 ? -9.569 -7.148 8.723 1.00 98.12 103 LYS A N 1
ATOM 789 C CA . LYS A 1 103 ? -9.820 -7.826 9.999 1.00 98.12 103 LYS A CA 1
ATOM 790 C C . LYS A 1 103 ? -9.855 -6.856 11.184 1.00 98.12 103 LYS A C 1
ATOM 792 O O . LYS A 1 103 ? -10.758 -6.963 12.004 1.00 98.12 103 LYS A O 1
ATOM 797 N N . MET A 1 104 ? -8.917 -5.908 11.258 1.00 98.50 104 MET A N 1
ATOM 798 C CA . MET A 1 104 ? -8.920 -4.866 12.297 1.00 98.50 104 MET A CA 1
ATOM 799 C C . MET A 1 104 ? -10.128 -3.943 12.173 1.00 98.50 104 MET A C 1
ATOM 801 O O . MET A 1 104 ? -10.785 -3.673 13.169 1.00 98.50 104 MET A O 1
ATOM 805 N N . MET A 1 105 ? -10.466 -3.516 10.956 1.00 98.50 105 MET A N 1
ATOM 806 C CA . MET A 1 105 ? -11.648 -2.685 10.718 1.00 98.50 105 MET A CA 1
ATOM 807 C C . MET A 1 105 ? -12.943 -3.383 11.124 1.00 98.50 105 MET A C 1
ATOM 809 O O . MET A 1 105 ? -13.788 -2.767 11.766 1.00 98.50 105 MET A O 1
ATOM 813 N N . GLY A 1 106 ? -13.081 -4.670 10.802 1.00 98.19 106 GLY A N 1
ATOM 814 C CA . GLY A 1 106 ? -14.256 -5.446 11.181 1.00 98.19 106 GLY A CA 1
ATOM 815 C C . GLY A 1 106 ? -14.353 -5.670 12.688 1.00 98.19 106 GLY A C 1
ATOM 816 O O . GLY A 1 106 ? -15.437 -5.565 13.252 1.00 98.19 106 GLY A O 1
ATOM 817 N N . ALA A 1 107 ? -13.224 -5.911 13.362 1.00 97.75 107 ALA A N 1
ATOM 818 C CA . ALA A 1 107 ? -13.190 -6.068 14.818 1.00 97.75 107 ALA A CA 1
ATOM 819 C C . ALA A 1 107 ? -13.525 -4.762 15.562 1.00 97.75 107 ALA A C 1
ATOM 821 O O . ALA A 1 107 ? -13.991 -4.800 16.695 1.00 97.75 107 ALA A O 1
ATOM 822 N N . LEU A 1 108 ? -13.313 -3.610 14.920 1.00 97.50 108 LEU A N 1
ATOM 823 C CA . LEU A 1 108 ? -13.719 -2.296 15.427 1.00 97.50 108 LEU A CA 1
ATOM 824 C C . LEU A 1 108 ? -15.163 -1.923 15.051 1.00 97.50 108 LEU A C 1
ATOM 826 O O . LEU A 1 108 ? -15.622 -0.853 15.438 1.00 97.50 108 LEU A O 1
ATOM 830 N N . GLY A 1 109 ? -15.867 -2.749 14.269 1.00 97.06 109 GLY A N 1
ATOM 831 C CA . GLY A 1 109 ? -17.200 -2.416 13.756 1.00 97.06 109 GLY A CA 1
ATOM 832 C C . GLY A 1 109 ? -17.199 -1.256 12.753 1.00 97.06 109 GLY A C 1
ATOM 833 O O . GLY A 1 109 ? -18.180 -0.526 12.651 1.00 97.06 109 GLY A O 1
ATOM 834 N N . LEU A 1 110 ? -16.082 -1.033 12.052 1.00 96.94 110 LEU A N 1
ATOM 835 C CA . LEU A 1 110 ? -15.873 0.128 11.177 1.00 96.94 110 LEU A CA 1
ATOM 836 C C . LEU A 1 110 ? -15.986 -0.191 9.678 1.00 96.94 110 LEU A C 1
ATOM 838 O O . LEU A 1 110 ? -15.778 0.708 8.851 1.00 96.94 110 LEU A O 1
ATOM 842 N N . LEU A 1 111 ? -16.281 -1.443 9.315 1.00 97.06 111 LEU A N 1
ATOM 843 C CA . LEU A 1 111 ? -16.589 -1.816 7.933 1.00 97.06 111 LEU A CA 1
ATOM 844 C C . LEU A 1 111 ? -17.974 -1.307 7.517 1.00 97.06 111 LEU A C 1
ATOM 846 O O . LEU A 1 111 ? -18.768 -0.854 8.341 1.00 97.06 111 LEU A O 1
ATOM 850 N N . GLU A 1 112 ? -18.247 -1.352 6.216 1.00 93.81 112 GLU A N 1
ATOM 851 C CA . GLU A 1 112 ? -19.598 -1.111 5.704 1.00 93.81 112 GLU A CA 1
ATOM 852 C C . GLU A 1 112 ? -20.534 -2.261 6.135 1.00 93.81 112 GLU A C 1
ATOM 854 O O . GLU A 1 112 ? -20.077 -3.368 6.430 1.00 93.81 112 GLU A O 1
ATOM 859 N N . SER A 1 113 ? -21.838 -1.990 6.252 1.00 91.62 113 SER A N 1
ATOM 860 C CA . SER A 1 113 ? -22.789 -2.880 6.942 1.00 91.62 113 SER A CA 1
ATOM 861 C C . SER A 1 113 ? -22.871 -4.291 6.351 1.00 91.62 113 SER A C 1
ATOM 863 O O . SER A 1 113 ? -22.974 -5.265 7.094 1.00 91.62 113 SER A O 1
ATOM 865 N N . ASP A 1 114 ? -22.796 -4.406 5.029 1.00 92.88 114 ASP A N 1
ATOM 866 C CA . ASP A 1 114 ? -22.778 -5.670 4.293 1.00 92.88 114 ASP A CA 1
ATOM 867 C C . ASP A 1 114 ? -21.499 -6.474 4.573 1.00 92.88 114 ASP A C 1
ATOM 869 O O . ASP A 1 114 ? -21.555 -7.659 4.908 1.00 92.88 114 ASP A O 1
ATOM 873 N N . GLU A 1 115 ? -20.335 -5.823 4.524 1.00 92.00 115 GLU A N 1
ATOM 874 C CA . GLU A 1 115 ? -19.054 -6.463 4.823 1.00 92.00 115 GLU A CA 1
ATOM 875 C C . GLU A 1 115 ? -18.920 -6.857 6.296 1.00 92.00 115 GLU A C 1
ATOM 877 O O . GLU A 1 115 ? -18.282 -7.868 6.616 1.00 92.00 115 GLU A O 1
ATOM 882 N N . GLN A 1 116 ? -19.491 -6.052 7.192 1.00 95.31 116 GLN A N 1
ATOM 883 C CA . GLN A 1 116 ? -19.499 -6.298 8.627 1.00 95.31 116 GLN A CA 1
ATOM 884 C C . GLN A 1 116 ? -20.371 -7.512 8.971 1.00 95.31 116 GLN A C 1
ATOM 886 O O . GLN A 1 116 ? -19.976 -8.321 9.806 1.00 95.31 116 GLN A O 1
ATOM 891 N N . ALA A 1 117 ? -21.521 -7.667 8.309 1.00 91.19 117 ALA A N 1
ATOM 892 C CA . ALA A 1 117 ? -22.429 -8.792 8.520 1.00 91.19 117 ALA A CA 1
ATOM 893 C C . ALA A 1 117 ? -21.911 -10.113 7.921 1.00 91.19 117 ALA A C 1
ATOM 895 O O . ALA A 1 117 ? -22.279 -11.188 8.389 1.00 91.19 117 ALA A O 1
ATOM 896 N N . ALA A 1 118 ? -21.044 -10.052 6.905 1.00 90.00 118 ALA A N 1
ATOM 897 C CA . ALA A 1 118 ? -20.583 -11.231 6.171 1.00 90.00 118 ALA A CA 1
ATOM 898 C C . ALA A 1 118 ? -19.774 -12.240 7.010 1.00 90.00 118 ALA A C 1
ATOM 900 O O . ALA A 1 118 ? -19.673 -13.408 6.633 1.00 90.00 118 ALA A O 1
ATOM 901 N N . LYS A 1 119 ? -19.142 -11.809 8.109 1.00 91.75 119 LYS A N 1
ATOM 902 C CA . LYS A 1 119 ? -18.348 -12.680 8.990 1.00 91.75 119 LYS A CA 1
ATOM 903 C C . LYS A 1 119 ? -18.134 -12.055 10.364 1.00 91.75 119 LYS A C 1
ATOM 905 O O . LYS A 1 119 ? -18.134 -10.837 10.495 1.00 91.75 119 LYS A O 1
ATOM 910 N N . SER A 1 120 ? -17.868 -12.889 11.369 1.00 91.56 120 SER A N 1
ATOM 911 C CA . SER A 1 120 ? -17.346 -12.404 12.651 1.00 91.56 120 SER A CA 1
ATOM 912 C C . SER A 1 120 ? -15.878 -11.993 12.506 1.00 91.56 120 SER A C 1
ATOM 914 O O . SER A 1 120 ? -15.085 -12.661 11.830 1.00 91.56 120 SER A O 1
ATOM 916 N N . TYR A 1 121 ? -15.513 -10.888 13.148 1.00 95.25 121 TYR A N 1
ATOM 917 C CA . TYR A 1 121 ? -14.168 -10.336 13.135 1.00 95.25 121 TYR A CA 1
ATOM 918 C C . TYR A 1 121 ? -13.643 -10.237 14.561 1.00 95.25 121 TYR A C 1
ATOM 920 O O . TYR A 1 121 ? -13.977 -9.315 15.294 1.00 95.25 121 TYR A O 1
ATOM 928 N N . GLU A 1 122 ? -12.767 -11.164 14.936 1.00 94.38 122 GLU A N 1
ATOM 929 C CA . GLU A 1 122 ? -12.161 -11.178 16.267 1.00 94.38 122 GLU A CA 1
ATOM 930 C C . GLU A 1 122 ? -10.637 -11.148 16.185 1.00 94.38 122 GLU A C 1
ATOM 932 O O . GLU A 1 122 ? -10.008 -11.861 15.390 1.00 94.38 122 GLU A O 1
ATOM 937 N N . ILE A 1 123 ? -10.023 -10.322 17.029 1.00 97.25 123 ILE A N 1
ATOM 938 C CA . ILE A 1 123 ? -8.571 -10.219 17.175 1.00 97.25 123 ILE A CA 1
ATOM 939 C C . ILE A 1 123 ? -8.208 -10.604 18.603 1.00 97.25 123 ILE A C 1
ATOM 941 O O . ILE A 1 123 ? -8.440 -9.847 19.536 1.00 97.25 123 ILE A O 1
ATOM 945 N N . ALA A 1 124 ? -7.600 -11.781 18.751 1.00 96.00 124 ALA A N 1
ATOM 946 C CA . ALA A 1 124 ? -7.182 -12.304 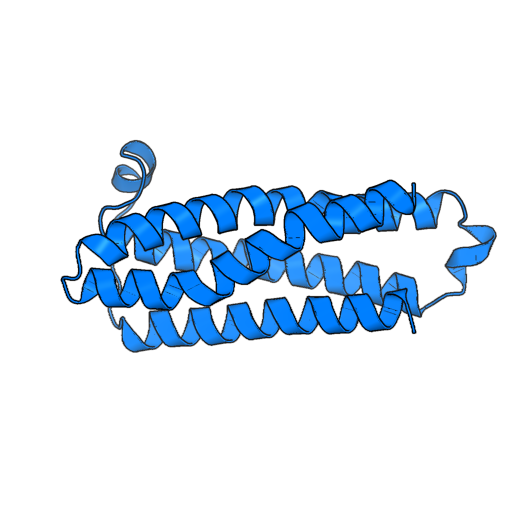20.049 1.00 96.00 124 ALA A CA 1
ATOM 947 C C . ALA A 1 124 ? -6.005 -11.530 20.670 1.00 96.00 124 ALA A C 1
ATOM 949 O O . ALA A 1 124 ? -5.856 -11.504 21.884 1.00 96.00 124 ALA A O 1
ATOM 950 N N . ASN A 1 125 ? -5.138 -10.931 19.846 1.00 97.88 125 ASN A N 1
ATOM 951 C CA . ASN A 1 125 ? -3.971 -10.187 20.315 1.00 97.88 125 ASN A CA 1
ATOM 952 C C . ASN A 1 125 ? -3.724 -8.965 19.417 1.00 97.88 125 ASN A C 1
ATOM 954 O O . ASN A 1 125 ? -3.248 -9.094 18.282 1.00 97.88 125 ASN A O 1
ATOM 958 N N . TRP A 1 126 ? -4.078 -7.787 19.931 1.00 98.25 126 TRP A N 1
ATOM 959 C CA . TRP A 1 126 ? -3.993 -6.521 19.206 1.00 98.25 126 TRP A CA 1
ATOM 960 C C . TRP A 1 126 ? -2.562 -6.006 19.047 1.00 98.25 126 TRP A C 1
ATOM 962 O O . TRP A 1 126 ? -2.238 -5.485 17.978 1.00 98.25 126 TRP A O 1
ATOM 972 N N . ASP A 1 127 ? -1.681 -6.231 20.024 1.00 98.38 127 ASP A N 1
ATOM 973 C CA . ASP A 1 127 ? -0.254 -5.90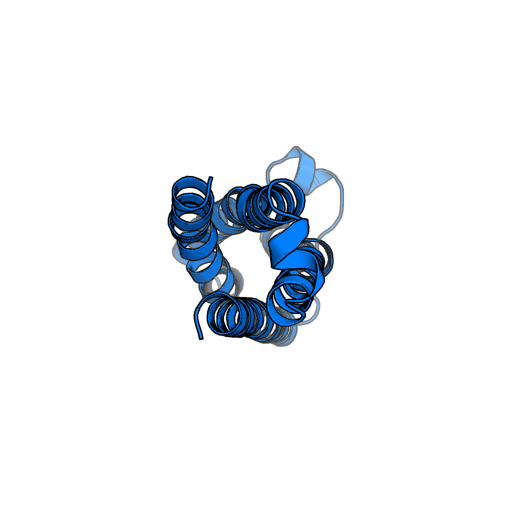0 19.914 1.00 98.38 127 ASP A CA 1
ATOM 974 C C . ASP A 1 127 ? 0.400 -6.633 18.741 1.00 98.38 127 ASP A C 1
ATOM 976 O O . ASP A 1 127 ? 1.086 -6.036 17.905 1.00 98.38 127 ASP A O 1
ATOM 980 N N . LYS A 1 128 ? 0.122 -7.935 18.618 1.00 98.25 128 LYS A N 1
ATOM 981 C CA . LYS A 1 128 ? 0.605 -8.761 17.510 1.00 98.25 128 LYS A CA 1
ATOM 982 C C . LYS A 1 128 ? 0.009 -8.311 16.179 1.00 98.25 128 LYS A C 1
ATOM 984 O O . LYS A 1 128 ? 0.738 -8.245 15.192 1.00 98.25 128 LYS A O 1
ATOM 989 N N . ALA A 1 129 ? -1.287 -7.993 16.132 1.00 98.25 129 ALA A N 1
ATOM 990 C CA . ALA A 1 129 ? -1.933 -7.507 14.912 1.00 98.25 129 ALA A CA 1
ATOM 991 C C . ALA A 1 129 ? -1.305 -6.189 14.423 1.00 98.25 129 ALA A C 1
ATOM 993 O O . ALA A 1 129 ? -0.948 -6.074 13.246 1.00 98.25 129 ALA A O 1
ATOM 994 N N . LYS A 1 130 ? -1.090 -5.237 15.341 1.00 98.50 130 LYS A N 1
ATOM 995 C CA . LYS A 1 130 ? -0.398 -3.968 15.085 1.00 98.50 130 LYS A CA 1
ATOM 996 C C . LYS A 1 130 ? 1.030 -4.201 14.585 1.00 98.50 130 LYS A C 1
ATOM 998 O O . LYS A 1 130 ? 1.404 -3.665 13.54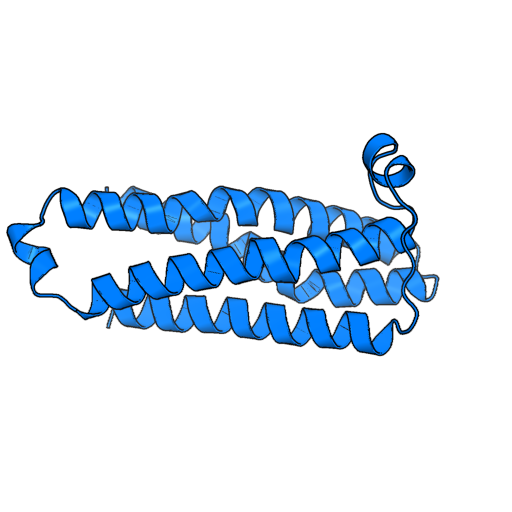3 1.00 98.50 130 LYS A O 1
ATOM 1003 N N . SER A 1 131 ? 1.812 -5.019 15.295 1.00 98.44 131 SER A N 1
ATOM 1004 C CA . SER A 1 131 ? 3.210 -5.321 14.954 1.00 98.44 131 SER A CA 1
ATOM 1005 C C . SER A 1 131 ? 3.343 -5.997 13.584 1.00 98.44 131 SER A C 1
ATOM 1007 O O . SER A 1 131 ? 4.173 -5.588 12.774 1.00 98.44 131 SER A O 1
ATOM 1009 N N . GLN A 1 132 ? 2.480 -6.969 13.266 1.00 98.12 132 GLN A N 1
ATOM 1010 C CA . GLN A 1 132 ? 2.498 -7.634 11.962 1.00 98.12 132 GLN A CA 1
ATOM 1011 C C . GLN A 1 132 ? 2.213 -6.666 10.814 1.00 98.12 132 GLN A C 1
ATOM 1013 O O . GLN A 1 132 ? 2.915 -6.705 9.807 1.00 98.12 132 GLN A O 1
ATOM 1018 N N . LEU A 1 133 ? 1.204 -5.798 10.942 1.00 98.12 133 LEU A N 1
ATOM 1019 C CA . LEU A 1 133 ? 0.931 -4.807 9.900 1.00 98.12 133 LEU A CA 1
ATOM 1020 C C . LEU A 1 133 ? 2.048 -3.772 9.768 1.00 98.12 133 LEU A C 1
ATOM 1022 O O . LEU A 1 133 ? 2.344 -3.373 8.646 1.00 98.12 133 LEU A O 1
ATOM 1026 N N . SER A 1 134 ? 2.691 -3.384 10.872 1.00 98.31 134 SER A N 1
ATOM 1027 C CA . SER A 1 134 ? 3.883 -2.532 10.832 1.00 98.31 134 SER A CA 1
ATOM 1028 C C . SER A 1 134 ? 5.008 -3.192 10.024 1.00 98.31 134 SER A C 1
ATOM 1030 O O . SER A 1 134 ? 5.511 -2.608 9.067 1.00 98.31 134 SER A O 1
ATOM 1032 N N . MET A 1 135 ? 5.325 -4.456 10.327 1.00 98.69 135 MET A N 1
ATOM 1033 C CA . MET A 1 135 ? 6.357 -5.227 9.631 1.00 98.69 135 MET A CA 1
ATOM 1034 C C . MET A 1 135 ? 6.044 -5.407 8.140 1.00 98.69 135 MET A C 1
ATOM 1036 O O . MET A 1 135 ? 6.884 -5.105 7.296 1.00 98.69 135 MET A O 1
ATOM 1040 N N . PHE A 1 136 ? 4.840 -5.873 7.791 1.00 98.50 136 PHE A N 1
ATOM 1041 C CA . PHE A 1 136 ? 4.474 -6.093 6.389 1.00 98.50 136 PHE A CA 1
ATOM 1042 C C . PHE A 1 136 ? 4.367 -4.785 5.600 1.00 98.50 136 PHE A C 1
ATOM 1044 O O . PHE A 1 136 ? 4.773 -4.757 4.443 1.00 98.50 136 PHE A O 1
ATOM 1051 N N . GLY A 1 137 ? 3.882 -3.699 6.214 1.00 98.06 137 GLY A N 1
ATOM 1052 C CA . GLY A 1 137 ? 3.894 -2.368 5.602 1.00 98.06 137 GLY A CA 1
ATOM 1053 C C . GLY A 1 137 ? 5.316 -1.855 5.347 1.00 98.06 137 GLY A C 1
ATOM 1054 O O . GLY A 1 137 ? 5.586 -1.298 4.282 1.00 98.06 137 GLY A O 1
ATOM 1055 N N . GLY A 1 138 ? 6.242 -2.111 6.278 1.00 98.25 138 GLY A N 1
ATOM 1056 C CA . GLY A 1 138 ? 7.666 -1.812 6.116 1.00 98.25 138 GLY A CA 1
ATOM 1057 C C . GLY A 1 138 ? 8.310 -2.606 4.979 1.00 98.25 138 GLY A C 1
ATOM 1058 O O . GLY A 1 138 ? 8.940 -2.012 4.108 1.00 98.25 138 GLY A O 1
ATOM 1059 N N . ILE A 1 139 ? 8.089 -3.925 4.927 1.00 98.62 139 ILE A N 1
ATOM 1060 C CA . ILE A 1 139 ? 8.571 -4.789 3.833 1.00 98.62 139 ILE A CA 1
ATOM 1061 C C . ILE A 1 139 ? 8.013 -4.315 2.488 1.00 98.62 139 ILE A C 1
ATOM 1063 O O . ILE A 1 139 ? 8.766 -4.160 1.534 1.00 98.62 139 ILE A O 1
ATOM 1067 N N . TRP A 1 140 ? 6.709 -4.044 2.415 1.00 98.50 140 TRP A N 1
ATOM 1068 C CA . TRP A 1 140 ? 6.064 -3.546 1.200 1.00 98.50 140 TRP A CA 1
ATOM 1069 C C . TRP A 1 140 ? 6.682 -2.224 0.721 1.00 98.50 140 TRP A C 1
ATOM 1071 O O . TRP A 1 140 ? 6.950 -2.068 -0.467 1.00 98.50 140 TRP A O 1
ATOM 1081 N N . SER A 1 141 ? 6.984 -1.304 1.641 1.00 98.12 141 SER A N 1
ATOM 1082 C CA . SER A 1 141 ? 7.629 -0.025 1.309 1.00 98.12 141 SER A CA 1
ATOM 1083 C C . SER A 1 141 ? 9.080 -0.219 0.853 1.00 98.12 141 SER A C 1
ATOM 1085 O O . SER A 1 141 ? 9.507 0.389 -0.125 1.00 98.12 141 SER A O 1
ATOM 1087 N N . LEU A 1 142 ? 9.832 -1.103 1.518 1.00 98.44 142 LEU A N 1
ATOM 1088 C CA . LEU A 1 142 ? 11.210 -1.433 1.148 1.00 98.44 142 LEU A CA 1
ATOM 1089 C C . LEU A 1 142 ? 11.292 -2.062 -0.247 1.00 98.44 142 LEU A C 1
ATOM 1091 O O . LEU A 1 142 ? 12.186 -1.720 -1.017 1.00 98.44 142 LEU A O 1
ATOM 1095 N N . LEU A 1 143 ? 10.354 -2.945 -0.598 1.00 98.50 143 LEU A N 1
ATOM 1096 C CA . LEU A 1 143 ? 10.300 -3.536 -1.934 1.00 98.50 143 LEU A CA 1
ATOM 1097 C C . LEU A 1 143 ? 10.126 -2.465 -3.016 1.00 98.50 143 LEU A C 1
ATOM 1099 O O . LEU A 1 143 ? 10.829 -2.515 -4.020 1.00 98.50 143 LEU A O 1
ATOM 1103 N N . TRP A 1 144 ? 9.276 -1.456 -2.797 1.00 98.06 144 TRP A N 1
ATOM 1104 C CA . TRP A 1 144 ? 9.146 -0.331 -3.731 1.00 98.06 144 TRP A CA 1
ATOM 1105 C C . TRP A 1 144 ? 10.419 0.507 -3.857 1.00 98.06 144 TRP A C 1
ATOM 1107 O O . TRP A 1 144 ? 10.733 0.955 -4.957 1.00 98.06 144 TRP A O 1
ATOM 1117 N N . VAL A 1 145 ? 11.185 0.677 -2.775 1.00 98.12 145 VAL A N 1
ATOM 1118 C CA . VAL A 1 145 ? 12.505 1.328 -2.838 1.00 98.12 145 VAL A CA 1
ATOM 1119 C C . VAL A 1 145 ? 13.477 0.508 -3.688 1.00 98.12 145 VAL A C 1
ATOM 1121 O O . VAL A 1 145 ? 14.141 1.068 -4.555 1.00 98.12 145 VAL A O 1
ATOM 1124 N N . ILE A 1 146 ? 13.531 -0.813 -3.495 1.00 98.56 146 ILE A N 1
ATOM 1125 C CA . ILE A 1 146 ? 14.374 -1.707 -4.306 1.00 98.56 146 ILE A CA 1
ATOM 1126 C C . ILE A 1 146 ? 13.957 -1.649 -5.782 1.00 98.56 146 ILE A C 1
ATOM 1128 O O . ILE A 1 146 ? 14.814 -1.550 -6.654 1.00 98.56 146 ILE A O 1
ATOM 1132 N N . ILE A 1 147 ? 12.652 -1.660 -6.067 1.00 98.25 147 ILE A N 1
ATOM 1133 C CA . ILE A 1 147 ? 12.116 -1.520 -7.428 1.00 98.25 147 ILE A CA 1
ATOM 1134 C C . ILE A 1 147 ? 12.544 -0.185 -8.043 1.00 98.25 147 ILE A C 1
ATOM 1136 O O . ILE A 1 147 ? 12.984 -0.167 -9.187 1.00 98.25 147 ILE A O 1
ATOM 1140 N N . ALA A 1 148 ? 12.461 0.919 -7.296 1.00 96.81 148 ALA A N 1
ATOM 1141 C CA . ALA A 1 148 ? 12.908 2.222 -7.778 1.00 96.81 148 ALA A CA 1
ATOM 1142 C C . ALA A 1 148 ? 14.415 2.226 -8.090 1.00 96.81 148 ALA A C 1
ATOM 1144 O O . ALA A 1 148 ? 14.809 2.721 -9.139 1.00 96.81 148 ALA A O 1
ATOM 1145 N N . ILE A 1 149 ? 15.248 1.623 -7.237 1.00 98.00 149 ILE A N 1
ATOM 1146 C CA . ILE A 1 149 ? 16.687 1.470 -7.504 1.00 98.00 149 ILE A CA 1
ATOM 1147 C C . ILE A 1 149 ? 16.899 0.712 -8.819 1.00 98.00 149 ILE A C 1
ATOM 1149 O O . ILE A 1 149 ? 17.531 1.250 -9.714 1.00 98.00 149 ILE A O 1
ATOM 1153 N N . LEU A 1 150 ? 16.282 -0.464 -8.980 1.00 97.50 150 LEU A N 1
ATOM 1154 C CA . LEU A 1 150 ? 16.389 -1.277 -10.202 1.00 97.50 150 LEU A CA 1
ATOM 1155 C C . LEU A 1 150 ? 15.890 -0.576 -11.476 1.00 97.50 150 LEU A C 1
ATOM 1157 O O . LEU A 1 150 ? 16.217 -1.006 -12.578 1.00 97.50 150 LEU A O 1
ATOM 1161 N N . MET A 1 151 ? 15.033 0.440 -11.346 1.00 94.50 151 MET A N 1
ATOM 1162 C CA . MET A 1 151 ? 14.492 1.186 -12.483 1.00 94.50 151 MET A CA 1
ATOM 1163 C C . MET A 1 151 ? 15.352 2.382 -12.894 1.00 94.50 151 MET A C 1
ATOM 1165 O O . MET A 1 151 ? 15.266 2.801 -14.048 1.00 94.50 151 MET A O 1
ATOM 1169 N N . PHE A 1 152 ? 16.116 2.966 -11.969 1.00 92.25 152 PHE A N 1
ATOM 1170 C CA . PHE A 1 152 ? 16.739 4.279 -12.164 1.00 92.25 152 PHE A CA 1
ATOM 1171 C C . PHE A 1 152 ? 18.255 4.311 -11.951 1.00 92.25 152 PHE A C 1
ATOM 1173 O O . PHE A 1 152 ? 18.872 5.309 -12.329 1.00 92.25 152 PHE A O 1
ATOM 1180 N N . ILE A 1 153 ? 18.839 3.282 -11.337 1.00 90.75 153 ILE A N 1
ATOM 1181 C CA . ILE A 1 153 ? 20.267 3.190 -11.004 1.00 90.75 153 ILE A CA 1
ATOM 1182 C C . ILE A 1 153 ? 20.848 1.960 -11.687 1.00 90.75 153 ILE A C 1
ATOM 1184 O O . ILE A 1 153 ? 21.832 2.141 -12.436 1.00 90.75 153 ILE A O 1
#